Protein AF-A0A512JD21-F1 (afdb_monomer)

Radius of gyration: 27.66 Å; Cα contacts (8 Å, |Δi|>4): 131; chains: 1; bounding box: 69×32×78 Å

Solvent-accessible surface area (backbone atoms only — not comparable to full-atom values): 9208 Å² total; per-residue (Å²): 104,72,92,64,76,60,63,79,77,54,76,62,60,51,49,52,52,50,65,78,39,42,72,59,54,53,52,51,52,53,52,50,53,53,50,34,41,76,72,62,76,43,78,88,76,89,80,84,82,81,70,48,78,45,82,43,83,37,56,66,87,44,41,42,36,68,68,55,43,54,53,51,52,54,52,48,53,54,51,47,54,53,49,51,57,50,46,64,53,34,72,76,40,96,47,75,70,30,54,60,47,49,56,58,48,51,56,51,47,53,54,48,52,51,52,48,52,54,47,54,54,48,44,54,53,24,69,70,31,94,83,34,50,44,32,75,72,32,75,82,40,38,80,43,91,48,98,48,93,85,58,58,46,32,18,44,81,87

Organism: NCBI:txid944322

Structure (mmCIF, N/CA/C/O backbone):
data_AF-A0A512JD21-F1
#
_entry.id   AF-A0A512JD21-F1
#
loop_
_atom_site.group_PDB
_atom_site.id
_atom_site.type_symbol
_atom_site.label_atom_id
_atom_site.label_alt_id
_atom_site.label_comp_id
_atom_site.label_asym_id
_atom_site.label_entity_id
_atom_site.label_seq_id
_atom_site.pdbx_PDB_ins_code
_atom_site.Cartn_x
_atom_site.Cartn_y
_atom_site.Cartn_z
_atom_site.occupancy
_atom_site.B_iso_or_equiv
_atom_site.auth_seq_id
_atom_site.auth_comp_id
_atom_site.auth_asym_id
_atom_site.auth_atom_id
_atom_site.pdbx_PDB_model_num
ATOM 1 N N . MET A 1 1 ? 35.103 -16.944 -15.826 1.00 54.72 1 MET A N 1
ATOM 2 C CA . MET A 1 1 ? 35.555 -15.650 -16.392 1.00 54.72 1 MET A CA 1
ATOM 3 C C . MET A 1 1 ? 36.889 -15.810 -17.124 1.00 54.72 1 MET A C 1
ATOM 5 O O . MET A 1 1 ? 37.930 -15.496 -16.567 1.00 54.72 1 MET A O 1
ATOM 9 N N . TRP A 1 2 ? 36.891 -16.323 -18.357 1.00 62.72 2 TRP A N 1
ATOM 10 C CA . TRP A 1 2 ? 38.116 -16.364 -19.182 1.00 62.72 2 TRP A CA 1
ATOM 11 C C . TRP A 1 2 ? 38.231 -15.125 -20.083 1.00 62.72 2 TRP A C 1
ATOM 13 O O . TRP A 1 2 ? 39.301 -14.541 -20.195 1.00 62.72 2 TRP A O 1
ATOM 23 N N . LEU A 1 3 ? 37.095 -14.651 -20.604 1.00 71.69 3 LEU A N 1
ATOM 24 C CA . LEU A 1 3 ? 37.010 -13.516 -21.530 1.00 71.69 3 LEU A CA 1
ATOM 25 C C . LEU A 1 3 ? 37.423 -12.158 -20.934 1.00 71.69 3 LEU A C 1
ATOM 27 O O . LEU A 1 3 ? 37.793 -11.269 -21.684 1.00 71.69 3 LEU A O 1
ATOM 31 N N . ILE A 1 4 ? 37.407 -12.006 -19.606 1.00 79.81 4 ILE A N 1
ATOM 32 C CA . ILE A 1 4 ? 37.842 -10.777 -18.911 1.00 79.81 4 ILE A CA 1
ATOM 33 C C . ILE A 1 4 ? 39.176 -10.955 -18.168 1.00 79.81 4 ILE A C 1
ATOM 35 O O . ILE A 1 4 ? 39.431 -10.296 -17.166 1.00 79.81 4 ILE A O 1
ATOM 39 N N . GLY A 1 5 ? 40.010 -11.912 -18.587 1.00 86.94 5 GLY A N 1
ATOM 40 C CA . GLY A 1 5 ? 41.350 -12.086 -18.012 1.00 86.94 5 GLY A CA 1
ATOM 41 C C . GLY A 1 5 ? 41.368 -12.506 -16.537 1.00 86.94 5 GLY A C 1
ATOM 42 O O . GLY A 1 5 ? 42.289 -12.148 -15.814 1.00 86.94 5 GLY A O 1
ATOM 43 N N . ARG A 1 6 ? 40.362 -13.269 -16.080 1.00 86.19 6 ARG A N 1
ATOM 44 C CA . ARG A 1 6 ? 40.174 -13.687 -14.672 1.00 86.19 6 ARG A CA 1
ATOM 45 C C . ARG A 1 6 ? 39.920 -12.548 -13.673 1.00 86.19 6 ARG A C 1
ATOM 47 O O . ARG A 1 6 ? 40.011 -12.788 -12.472 1.00 86.19 6 ARG A O 1
ATOM 54 N N . LEU A 1 7 ? 39.559 -11.350 -14.136 1.00 86.69 7 LEU A N 1
ATOM 55 C CA . LEU A 1 7 ? 39.021 -10.314 -13.251 1.00 86.69 7 LEU A CA 1
ATOM 56 C C . LEU A 1 7 ? 37.798 -10.853 -12.499 1.00 86.69 7 LEU A C 1
ATOM 58 O O . LEU A 1 7 ? 36.975 -11.541 -13.094 1.00 86.69 7 LEU A O 1
ATOM 62 N N . ALA A 1 8 ? 37.687 -10.533 -11.210 1.00 88.06 8 ALA A N 1
ATOM 63 C CA . ALA A 1 8 ? 36.560 -10.893 -10.350 1.00 88.06 8 ALA A CA 1
ATOM 64 C C . ALA A 1 8 ? 35.992 -9.622 -9.691 1.00 88.06 8 ALA A C 1
ATOM 66 O O . ALA A 1 8 ? 36.210 -9.405 -8.498 1.00 88.06 8 ALA A O 1
ATOM 67 N N . PRO A 1 9 ? 35.348 -8.734 -10.474 1.00 88.75 9 PRO A N 1
ATOM 68 C CA . PRO A 1 9 ? 34.763 -7.511 -9.940 1.00 88.75 9 PRO A CA 1
ATOM 69 C C . PRO A 1 9 ? 33.652 -7.842 -8.939 1.00 88.75 9 PRO A C 1
ATOM 71 O O . PRO A 1 9 ? 32.912 -8.815 -9.109 1.00 88.75 9 PRO A O 1
ATOM 74 N N . ASP A 1 10 ? 33.546 -7.029 -7.891 1.00 91.44 10 ASP A N 1
ATOM 75 C CA . ASP A 1 10 ? 32.479 -7.153 -6.905 1.00 91.44 10 ASP A CA 1
ATOM 76 C C . ASP A 1 10 ? 31.132 -6.647 -7.456 1.00 91.44 10 ASP A C 1
ATOM 78 O O . ASP A 1 10 ? 31.040 -6.091 -8.555 1.00 91.44 10 ASP A O 1
ATOM 82 N N . PHE A 1 11 ? 30.057 -6.855 -6.689 1.00 88.44 11 PHE A N 1
ATOM 83 C CA . PHE A 1 11 ? 28.707 -6.486 -7.126 1.00 88.44 11 PHE A CA 1
ATOM 84 C C . PHE A 1 11 ? 28.574 -4.986 -7.424 1.00 88.44 11 PHE A C 1
ATOM 86 O O . PHE A 1 11 ? 27.803 -4.610 -8.303 1.00 88.44 11 PHE A O 1
ATOM 93 N N . ARG A 1 12 ? 29.322 -4.138 -6.709 1.00 93.81 12 ARG A N 1
ATOM 94 C CA . ARG A 1 12 ? 29.263 -2.685 -6.860 1.00 93.81 12 ARG A CA 1
ATOM 95 C C . ARG A 1 12 ? 29.939 -2.246 -8.148 1.00 93.81 12 ARG A C 1
ATOM 97 O O . ARG A 1 12 ? 29.338 -1.521 -8.923 1.00 93.81 12 ARG A O 1
ATOM 104 N N . THR A 1 13 ? 31.128 -2.771 -8.413 1.00 93.50 13 THR A N 1
ATOM 105 C CA . THR A 1 13 ? 31.881 -2.495 -9.639 1.00 93.50 13 THR A CA 1
ATOM 106 C C . THR A 1 13 ? 31.077 -2.896 -10.879 1.00 93.50 13 THR A C 1
ATOM 108 O O . THR A 1 13 ? 31.055 -2.168 -11.868 1.00 93.50 13 THR A O 1
ATOM 111 N N . ILE A 1 14 ? 30.379 -4.039 -10.827 1.00 90.19 14 ILE A N 1
ATOM 112 C CA . ILE A 1 14 ? 29.499 -4.483 -11.918 1.00 90.19 14 ILE A CA 1
ATOM 113 C C . ILE A 1 14 ? 28.301 -3.536 -12.076 1.00 90.19 14 ILE A C 1
ATOM 115 O O . ILE A 1 14 ? 27.976 -3.165 -13.202 1.00 90.19 14 ILE A O 1
ATOM 119 N N . ALA A 1 15 ? 27.653 -3.149 -10.973 1.00 91.38 15 ALA A N 1
ATOM 120 C CA . ALA A 1 15 ? 26.495 -2.259 -11.002 1.00 91.38 15 ALA A CA 1
ATOM 121 C C . ALA A 1 15 ? 26.848 -0.862 -11.538 1.00 91.38 15 ALA A C 1
ATOM 123 O O . ALA A 1 15 ? 26.134 -0.353 -12.398 1.00 91.38 15 ALA A O 1
ATOM 124 N N . ASP A 1 16 ? 27.966 -0.285 -11.091 1.00 95.25 16 ASP A N 1
ATOM 125 C CA . ASP A 1 16 ? 28.446 1.022 -11.546 1.00 95.25 16 ASP A CA 1
ATOM 126 C C . ASP A 1 16 ? 28.773 0.971 -13.050 1.00 95.25 16 ASP A C 1
ATOM 128 O O . ASP A 1 16 ? 28.270 1.781 -13.824 1.00 95.25 16 ASP A O 1
ATOM 132 N N . PHE A 1 17 ? 29.488 -0.066 -13.510 1.00 93.12 17 PHE A N 1
ATOM 133 C CA . PHE A 1 17 ? 29.763 -0.260 -14.938 1.00 93.12 17 PHE A CA 1
ATOM 134 C C . PHE A 1 17 ? 28.481 -0.374 -15.778 1.00 93.12 17 PHE A C 1
ATOM 136 O O . PHE A 1 17 ? 28.391 0.218 -16.855 1.00 93.12 17 PHE A O 1
ATOM 143 N N . GLN A 1 18 ? 27.488 -1.134 -15.306 1.00 91.69 18 GLN A N 1
ATOM 144 C CA . GLN A 1 18 ? 26.197 -1.268 -15.984 1.00 91.69 18 GLN A CA 1
ATOM 145 C C . GLN A 1 18 ? 25.425 0.055 -16.017 1.00 91.69 18 GLN A C 1
ATOM 147 O O . GLN A 1 18 ? 24.814 0.367 -17.039 1.00 91.69 18 GLN A O 1
ATOM 152 N N . GLY A 1 19 ? 25.466 0.826 -14.928 1.00 92.62 19 GLY A N 1
ATOM 153 C CA . GLY A 1 19 ? 24.843 2.144 -14.839 1.00 92.62 19 GLY A CA 1
ATOM 154 C C . GLY A 1 19 ? 25.463 3.140 -15.816 1.00 92.62 19 GLY A C 1
ATOM 155 O O . GLY A 1 19 ? 24.743 3.776 -16.583 1.00 92.62 19 GLY A O 1
ATOM 156 N N . ASP A 1 20 ? 26.792 3.205 -15.851 1.00 96.31 20 ASP A N 1
ATOM 157 C CA . ASP A 1 20 ? 27.533 4.155 -16.683 1.00 96.31 20 ASP A CA 1
ATOM 158 C C . ASP A 1 20 ? 27.452 3.825 -18.184 1.00 96.31 20 ASP A C 1
ATOM 160 O O . ASP A 1 20 ? 27.496 4.721 -19.027 1.00 96.31 20 ASP A O 1
ATOM 164 N N . ASN A 1 21 ? 27.312 2.541 -18.538 1.00 94.75 21 A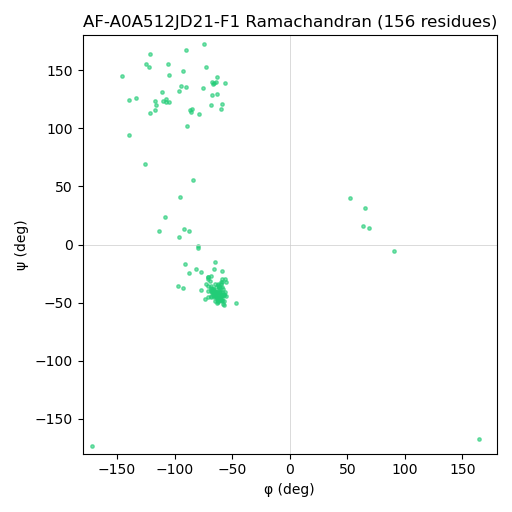SN A N 1
ATOM 165 C CA . ASN A 1 21 ? 27.390 2.063 -19.927 1.00 94.75 21 ASN A CA 1
ATOM 166 C C . ASN A 1 21 ? 26.065 1.513 -20.478 1.00 94.75 21 ASN A C 1
ATOM 168 O O . ASN A 1 21 ? 26.049 0.909 -21.553 1.00 94.75 21 ASN A O 1
ATOM 172 N N . GLY A 1 22 ? 24.948 1.722 -19.778 1.00 93.75 22 GLY A N 1
ATOM 173 C CA . GLY A 1 22 ? 23.637 1.163 -20.128 1.00 93.75 22 GLY A CA 1
ATOM 174 C C . GLY A 1 22 ? 23.246 1.302 -21.611 1.00 93.75 22 GLY A C 1
ATOM 175 O O . GLY A 1 22 ? 22.918 0.288 -22.234 1.00 93.75 22 GLY A O 1
ATOM 176 N N . PRO A 1 23 ? 23.330 2.503 -22.224 1.00 95.06 23 PRO A N 1
ATOM 177 C CA . PRO A 1 23 ? 22.986 2.689 -23.636 1.00 95.06 23 PRO A CA 1
ATOM 178 C C . PRO A 1 23 ? 23.852 1.872 -24.605 1.00 95.06 23 PRO A C 1
ATOM 180 O O . PRO A 1 23 ? 23.338 1.343 -25.590 1.00 95.06 23 PRO A O 1
ATOM 183 N N . ALA A 1 24 ? 25.153 1.739 -24.325 1.00 94.38 24 ALA A N 1
ATOM 184 C CA . ALA A 1 24 ? 26.070 0.966 -25.160 1.00 94.38 24 ALA A CA 1
ATOM 185 C C . ALA A 1 24 ? 25.787 -0.537 -25.039 1.00 94.38 24 ALA A C 1
ATOM 187 O O . ALA A 1 24 ? 25.630 -1.217 -26.049 1.00 94.38 24 ALA A O 1
ATOM 188 N N . ILE A 1 25 ? 25.600 -1.029 -23.808 1.00 93.19 25 ILE A N 1
ATOM 189 C CA . ILE A 1 25 ? 25.223 -2.425 -23.546 1.00 93.19 25 ILE A CA 1
ATOM 190 C C . ILE A 1 25 ? 23.913 -2.766 -24.268 1.00 93.19 25 ILE A C 1
ATOM 192 O O . ILE A 1 25 ? 23.809 -3.814 -24.904 1.00 93.19 25 ILE A O 1
ATOM 196 N N . GLN A 1 26 ? 22.918 -1.874 -24.221 1.00 91.19 26 GLN A N 1
ATOM 197 C CA . GLN A 1 26 ? 21.655 -2.068 -24.929 1.00 91.19 26 GLN A CA 1
ATOM 198 C C . GLN A 1 26 ? 21.858 -2.149 -26.449 1.00 91.19 26 GLN A C 1
ATOM 200 O O . GLN A 1 26 ? 21.298 -3.041 -27.091 1.00 91.19 26 GLN A O 1
ATOM 205 N N . ALA A 1 27 ? 22.648 -1.242 -27.028 1.00 93.69 27 ALA A N 1
ATOM 206 C CA . ALA A 1 27 ? 22.941 -1.238 -28.459 1.00 93.69 27 ALA A CA 1
ATOM 207 C C . ALA A 1 27 ? 23.652 -2.529 -28.901 1.00 93.69 27 ALA A C 1
ATOM 209 O O . ALA A 1 27 ? 23.246 -3.144 -29.892 1.00 93.69 27 ALA A O 1
ATOM 210 N N . ASP A 1 28 ? 24.637 -2.984 -28.127 1.00 93.00 28 ASP A N 1
ATOM 211 C CA . ASP A 1 28 ? 25.380 -4.217 -28.389 1.00 93.00 28 ASP A CA 1
ATOM 212 C C . ASP A 1 28 ? 24.479 -5.450 -28.286 1.00 93.00 28 ASP A C 1
ATOM 214 O O . ASP A 1 28 ? 24.485 -6.305 -29.175 1.00 93.00 28 ASP A O 1
ATOM 218 N N . CYS A 1 29 ? 23.632 -5.529 -27.254 1.00 91.62 29 CYS A N 1
ATOM 219 C CA . CYS A 1 29 ? 22.647 -6.601 -27.124 1.00 91.62 29 CYS A CA 1
ATOM 220 C C . CYS A 1 29 ? 21.664 -6.619 -28.306 1.00 91.62 29 CYS A C 1
ATOM 222 O O . CYS A 1 29 ? 21.347 -7.694 -28.819 1.00 91.62 29 CYS A O 1
ATOM 224 N N . CYS A 1 30 ? 21.209 -5.455 -28.783 1.00 90.88 30 CYS A N 1
ATOM 225 C CA . CYS A 1 30 ? 20.355 -5.362 -29.968 1.00 90.88 30 CYS A CA 1
ATOM 226 C C . CYS A 1 30 ? 21.050 -5.925 -31.219 1.00 90.88 30 CYS A C 1
ATOM 228 O O . CYS A 1 30 ? 20.453 -6.731 -31.937 1.00 90.88 30 CYS A O 1
ATOM 230 N N . GLN A 1 31 ? 22.311 -5.553 -31.461 1.00 93.56 31 GLN A N 1
ATOM 231 C CA . GLN A 1 31 ? 23.095 -6.081 -32.585 1.00 93.56 31 GLN A CA 1
ATOM 232 C C . GLN A 1 31 ? 23.344 -7.586 -32.450 1.00 93.56 31 GLN A C 1
ATOM 234 O O . GLN A 1 31 ? 23.195 -8.330 -33.420 1.00 93.56 31 GLN A O 1
ATOM 239 N N . PHE A 1 32 ? 23.635 -8.063 -31.239 1.00 91.19 32 PHE A N 1
ATOM 240 C CA . PHE A 1 32 ? 23.805 -9.486 -30.959 1.00 91.19 32 PHE A CA 1
ATOM 241 C C . PHE A 1 32 ? 22.535 -10.292 -31.271 1.00 91.19 32 PHE A C 1
ATOM 243 O O . PHE A 1 32 ? 22.611 -11.356 -31.882 1.00 91.19 32 PHE A O 1
ATOM 250 N N . VAL A 1 33 ? 21.349 -9.773 -30.934 1.00 89.12 33 VAL A N 1
ATOM 251 C CA . VAL A 1 33 ? 20.072 -10.415 -31.290 1.00 89.12 33 VAL A CA 1
ATOM 252 C C . VAL A 1 33 ? 19.873 -10.466 -32.808 1.00 89.12 33 VAL A C 1
ATOM 254 O O . VAL A 1 33 ? 19.421 -11.492 -33.323 1.00 89.12 33 VAL A O 1
ATOM 257 N N . VAL A 1 34 ? 20.217 -9.399 -33.540 1.00 90.50 34 VAL A N 1
ATOM 258 C CA . VAL A 1 34 ? 20.161 -9.391 -35.015 1.00 90.50 34 VAL A CA 1
ATOM 259 C C . VAL A 1 34 ? 21.098 -10.450 -35.594 1.00 90.50 34 VAL A C 1
ATOM 261 O O . VAL A 1 34 ? 20.668 -11.232 -36.442 1.00 90.50 34 VAL A O 1
ATOM 264 N N . LEU A 1 35 ? 22.332 -10.535 -35.096 1.00 92.69 35 LEU A N 1
ATOM 265 C CA . LEU A 1 35 ? 23.301 -11.549 -35.509 1.00 92.69 35 LEU A CA 1
ATOM 266 C C . LEU A 1 35 ? 22.771 -12.967 -35.256 1.00 92.69 35 LEU A C 1
ATOM 268 O O . LEU A 1 35 ? 22.768 -13.801 -36.158 1.00 92.69 35 LEU A O 1
ATOM 272 N N . CYS A 1 36 ? 22.253 -13.240 -34.058 1.00 91.00 36 CYS A N 1
ATOM 273 C CA . CYS A 1 36 ? 21.679 -14.542 -33.725 1.00 91.00 36 CYS A CA 1
ATOM 274 C C . CYS A 1 36 ? 20.494 -14.916 -34.631 1.00 91.00 36 CYS A C 1
ATOM 276 O O . CYS A 1 36 ? 20.332 -16.089 -34.963 1.00 91.00 36 CYS A O 1
ATOM 278 N N . ARG A 1 37 ? 19.686 -13.942 -35.076 1.00 87.88 37 ARG A N 1
ATOM 279 C CA . ARG A 1 37 ? 18.627 -14.174 -36.077 1.00 87.88 37 ARG A CA 1
ATOM 280 C C . ARG A 1 37 ? 19.198 -14.495 -37.456 1.00 87.88 37 ARG A C 1
ATOM 282 O O . ARG A 1 37 ? 18.726 -15.431 -38.090 1.00 87.88 37 ARG A O 1
ATOM 289 N N . GLN A 1 38 ? 20.212 -13.755 -37.909 1.00 89.75 38 GLN A N 1
ATOM 290 C CA . GLN A 1 38 ? 20.879 -14.007 -39.195 1.00 89.75 38 GLN A CA 1
ATOM 291 C C . GLN A 1 38 ? 21.525 -15.397 -39.243 1.00 89.75 38 GLN A C 1
ATOM 293 O O . GLN A 1 38 ? 21.477 -16.062 -40.273 1.00 89.75 38 GLN A O 1
ATOM 298 N N . LEU A 1 39 ? 22.077 -15.855 -38.117 1.00 92.69 39 LEU A N 1
ATOM 299 C CA . LEU A 1 39 ? 22.665 -17.189 -37.966 1.00 92.69 39 LEU A CA 1
ATOM 300 C C . LEU A 1 39 ? 21.627 -18.301 -37.731 1.00 92.69 39 LEU A C 1
ATOM 302 O O . LEU A 1 39 ? 22.003 -19.460 -37.578 1.00 92.69 39 LEU A O 1
ATOM 306 N N . GLY A 1 40 ? 20.333 -17.974 -37.655 1.00 88.31 40 GLY A N 1
ATOM 307 C CA . GLY A 1 40 ? 19.270 -18.946 -37.378 1.00 88.31 40 GLY A CA 1
ATOM 308 C C . GLY A 1 40 ? 19.279 -19.517 -35.953 1.00 88.31 40 GLY A C 1
ATOM 309 O O . GLY A 1 40 ? 18.593 -20.501 -35.691 1.00 88.31 40 GLY A O 1
ATOM 310 N N . LEU A 1 41 ? 20.027 -18.911 -35.023 1.00 87.69 41 LEU A N 1
ATOM 311 C CA . LEU A 1 41 ? 20.098 -19.316 -33.611 1.00 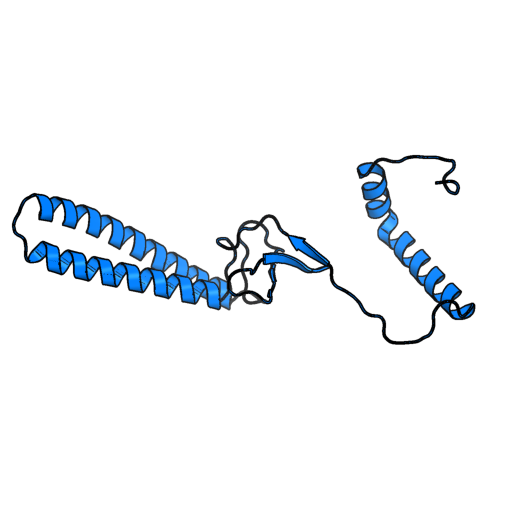87.69 41 LEU A CA 1
ATOM 312 C C . LEU A 1 41 ? 18.868 -18.872 -32.812 1.00 87.69 41 LEU A C 1
ATOM 314 O O . LEU A 1 41 ? 18.541 -19.460 -31.784 1.00 87.69 41 LEU A O 1
ATOM 318 N N . LEU A 1 42 ? 18.185 -17.827 -33.283 1.00 83.19 42 LEU A N 1
ATOM 319 C CA . LEU 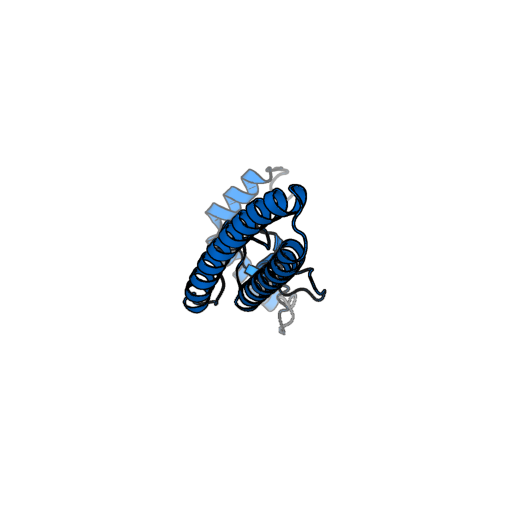A 1 42 ? 16.905 -17.374 -32.753 1.00 83.19 42 LEU A CA 1
ATOM 320 C C . LEU A 1 42 ? 15.843 -17.502 -33.841 1.00 83.19 42 LEU A C 1
ATOM 322 O O . LEU A 1 42 ? 15.896 -16.799 -34.852 1.00 83.19 42 LEU A O 1
ATOM 326 N N . ALA A 1 43 ? 14.858 -18.370 -33.616 1.00 75.31 43 ALA A N 1
ATOM 327 C CA . ALA A 1 43 ? 13.671 -18.430 -34.456 1.00 75.31 43 ALA A CA 1
ATOM 328 C C . ALA A 1 43 ? 12.838 -17.145 -34.283 1.00 75.31 43 ALA A C 1
ATOM 330 O O . ALA A 1 43 ? 12.694 -16.625 -33.174 1.00 75.31 43 ALA A O 1
ATOM 331 N N . GLY A 1 44 ? 12.283 -16.619 -35.376 1.00 68.25 44 GLY A N 1
ATOM 332 C CA . GLY A 1 44 ? 11.274 -15.561 -35.293 1.00 68.25 44 GLY A CA 1
ATOM 333 C C . GLY A 1 44 ? 10.009 -16.075 -34.596 1.00 68.25 44 GLY A C 1
ATOM 334 O O . GLY A 1 44 ? 9.603 -17.212 -34.824 1.00 68.25 44 GLY A O 1
ATOM 335 N N . GLY A 1 45 ? 9.384 -15.261 -33.739 1.00 73.69 45 GLY A N 1
ATOM 336 C CA . GLY A 1 45 ? 8.181 -15.662 -33.005 1.00 73.69 45 GLY A CA 1
ATOM 337 C C . GLY A 1 45 ? 7.836 -14.759 -31.818 1.00 73.69 45 GLY A C 1
ATOM 338 O O . GLY A 1 45 ? 8.374 -13.660 -31.674 1.00 73.69 45 GLY A O 1
ATOM 339 N N . VAL A 1 46 ? 6.918 -15.243 -30.975 1.00 67.88 46 VAL A N 1
ATOM 340 C CA . VAL A 1 46 ? 6.465 -14.577 -29.744 1.00 67.88 46 VAL A CA 1
ATOM 341 C C . VAL A 1 46 ? 7.599 -14.562 -28.721 1.00 67.88 46 VAL A C 1
ATOM 343 O O . VAL A 1 46 ? 8.071 -15.612 -28.292 1.00 67.88 46 VAL A O 1
ATOM 346 N N . VAL A 1 47 ? 8.014 -13.367 -28.304 1.00 71.06 47 VAL A N 1
ATOM 347 C CA . VAL A 1 47 ? 8.907 -13.189 -27.156 1.00 71.06 47 VAL A CA 1
ATOM 348 C C . VAL A 1 47 ? 8.044 -13.161 -25.900 1.00 71.06 47 VAL A C 1
ATOM 350 O O . VAL A 1 47 ? 7.206 -12.274 -25.742 1.00 71.06 47 VAL A O 1
ATOM 353 N N . ALA A 1 48 ? 8.230 -14.135 -25.013 1.00 70.69 48 ALA A N 1
ATOM 354 C CA . ALA A 1 48 ? 7.643 -14.080 -23.682 1.00 70.69 48 ALA A CA 1
ATOM 355 C C . ALA A 1 48 ? 8.493 -13.146 -22.811 1.00 70.69 48 ALA A C 1
ATOM 357 O O . ALA A 1 48 ? 9.645 -13.452 -22.509 1.00 70.69 48 ALA A O 1
ATOM 358 N N . LEU A 1 49 ? 7.927 -12.002 -22.430 1.00 70.25 49 LEU A N 1
ATOM 359 C CA . LEU A 1 49 ? 8.477 -11.151 -21.380 1.00 70.25 49 LEU A CA 1
ATOM 360 C C . LEU A 1 49 ? 7.874 -11.626 -20.059 1.00 70.25 49 LEU A C 1
ATOM 362 O O . LEU A 1 49 ? 6.702 -11.360 -19.785 1.00 70.25 49 LEU A O 1
ATOM 366 N N . ASP A 1 50 ? 8.645 -12.382 -19.280 1.00 75.19 50 ASP A N 1
ATOM 367 C CA . ASP A 1 50 ? 8.254 -12.705 -17.910 1.00 75.19 50 ASP A CA 1
ATOM 368 C C . ASP A 1 50 ? 8.727 -11.577 -16.992 1.00 75.19 50 ASP A C 1
ATOM 370 O O . ASP A 1 50 ? 9.923 -11.300 -16.895 1.00 75.19 50 ASP A O 1
ATOM 374 N N . GLY A 1 51 ? 7.773 -10.882 -16.376 1.00 72.56 51 GLY A N 1
ATOM 375 C CA . GLY A 1 51 ? 8.065 -9.760 -15.490 1.00 72.56 51 GLY A CA 1
ATOM 376 C C . GLY A 1 51 ? 8.584 -10.250 -14.144 1.00 72.56 51 GLY A C 1
ATOM 377 O O . GLY A 1 51 ? 8.007 -11.152 -13.528 1.00 72.56 51 GLY A O 1
ATOM 378 N N . SER A 1 52 ? 9.644 -9.621 -13.646 1.00 80.56 52 SER A N 1
ATOM 379 C CA . SER A 1 52 ? 10.132 -9.867 -12.292 1.00 80.56 52 SER A CA 1
ATOM 380 C C . SER A 1 52 ? 9.463 -8.911 -11.312 1.00 80.56 52 SER A C 1
ATOM 382 O O . SER A 1 52 ? 9.343 -7.711 -11.554 1.00 80.56 52 SER A O 1
ATOM 384 N N . ARG A 1 53 ? 9.025 -9.441 -10.165 1.00 80.56 53 ARG A N 1
ATOM 385 C CA . ARG A 1 53 ? 8.444 -8.626 -9.090 1.00 80.56 53 ARG A CA 1
ATOM 386 C C . ARG A 1 53 ? 9.428 -8.477 -7.950 1.00 80.56 53 ARG A C 1
ATOM 388 O O . ARG A 1 53 ? 9.802 -9.469 -7.326 1.00 80.56 53 ARG A O 1
ATOM 395 N N . PHE A 1 54 ? 9.755 -7.237 -7.616 1.00 86.50 54 PHE A N 1
ATOM 396 C CA . PHE A 1 54 ? 10.636 -6.919 -6.499 1.00 86.50 54 PHE A CA 1
ATOM 397 C C . PHE A 1 54 ? 9.843 -6.247 -5.389 1.00 86.50 54 PHE A C 1
ATOM 399 O O . PHE A 1 54 ? 9.080 -5.313 -5.628 1.00 86.50 54 PHE A O 1
ATOM 406 N N . LYS A 1 55 ? 10.004 -6.728 -4.155 1.00 88.75 55 LYS A N 1
ATOM 407 C CA . LYS A 1 55 ? 9.366 -6.120 -2.987 1.00 88.75 55 LYS A CA 1
ATOM 408 C C . LYS A 1 55 ? 9.971 -4.735 -2.747 1.00 88.75 55 LYS A C 1
ATOM 410 O O . LYS A 1 55 ? 11.185 -4.616 -2.626 1.00 88.75 55 LYS A O 1
ATOM 415 N N . ALA A 1 56 ? 9.119 -3.725 -2.624 1.00 90.81 56 ALA A N 1
ATOM 416 C CA . ALA A 1 56 ? 9.535 -2.357 -2.333 1.00 90.81 56 ALA A CA 1
ATOM 417 C C . ALA A 1 56 ? 9.582 -2.088 -0.821 1.00 90.81 56 ALA A C 1
ATOM 419 O O . ALA A 1 56 ? 9.016 -2.842 -0.015 1.00 90.81 56 ALA A O 1
ATOM 420 N N . VAL A 1 57 ? 10.191 -0.965 -0.429 1.00 91.81 57 VAL A N 1
ATOM 421 C CA . VAL A 1 57 ? 10.227 -0.501 0.968 1.00 91.81 57 VAL A CA 1
ATOM 422 C C . VAL A 1 57 ? 8.946 0.280 1.283 1.00 91.81 57 VAL A C 1
ATOM 424 O O . VAL A 1 57 ? 8.957 1.419 1.734 1.00 91.81 57 VAL A O 1
ATOM 427 N N . ASN A 1 58 ? 7.790 -0.345 1.060 1.00 91.56 58 ASN A N 1
ATOM 428 C CA . ASN A 1 58 ? 6.496 0.208 1.446 1.00 91.56 58 ASN A CA 1
ATOM 429 C C . ASN A 1 58 ? 5.607 -0.893 2.011 1.00 91.56 58 ASN A C 1
ATOM 431 O O . ASN A 1 58 ? 5.351 -1.916 1.373 1.00 91.56 58 ASN A O 1
ATOM 435 N N . THR A 1 59 ? 5.119 -0.697 3.234 1.00 90.06 59 THR A N 1
ATOM 436 C CA . THR A 1 59 ? 4.174 -1.647 3.817 1.00 90.06 59 THR A CA 1
ATOM 437 C C . THR A 1 59 ? 2.818 -1.499 3.139 1.00 90.06 59 THR A C 1
ATOM 439 O O . THR A 1 59 ? 2.427 -0.418 2.696 1.00 90.06 59 THR A O 1
ATOM 442 N N . ARG A 1 60 ? 2.038 -2.583 3.113 1.00 87.38 60 ARG A N 1
ATOM 443 C CA . ARG A 1 60 ? 0.665 -2.552 2.595 1.00 87.38 60 ARG A CA 1
ATOM 444 C C . ARG A 1 60 ? -0.198 -1.507 3.304 1.00 87.38 60 ARG A C 1
ATOM 446 O O . ARG A 1 60 ? -1.105 -0.942 2.697 1.00 87.38 60 ARG A O 1
ATOM 453 N N . ASP A 1 61 ? 0.093 -1.224 4.572 1.00 88.94 61 ASP A N 1
ATOM 454 C CA . ASP A 1 61 ? -0.659 -0.231 5.327 1.00 88.94 61 ASP A CA 1
ATOM 455 C C . ASP A 1 61 ? -0.396 1.206 4.883 1.00 88.94 61 ASP A C 1
ATOM 457 O O . ASP A 1 61 ? -1.304 2.041 4.912 1.00 88.94 61 ASP A O 1
ATOM 461 N N . ARG A 1 62 ? 0.801 1.450 4.352 1.00 93.12 62 ARG A N 1
ATOM 462 C CA . ARG A 1 62 ? 1.228 2.719 3.759 1.00 93.12 62 ARG A CA 1
ATOM 463 C C . ARG A 1 62 ? 0.969 2.788 2.253 1.00 93.12 62 ARG A C 1
ATOM 465 O O . ARG A 1 62 ? 1.456 3.695 1.586 1.00 93.12 62 ARG A O 1
ATOM 472 N N . ASN A 1 63 ? 0.174 1.855 1.736 1.00 93.75 63 ASN A N 1
ATOM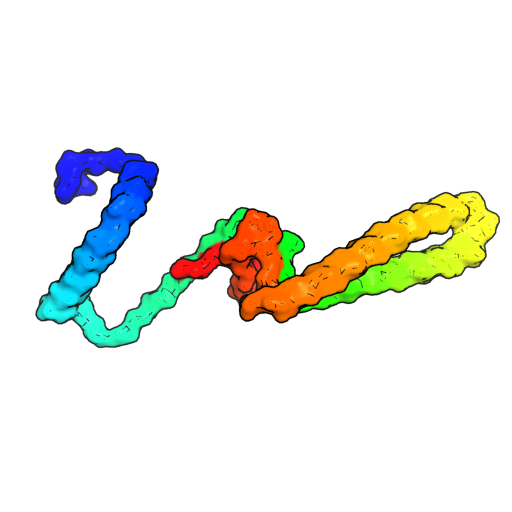 473 C CA . ASN A 1 63 ? -0.297 1.838 0.366 1.00 93.75 63 ASN A CA 1
ATOM 474 C C . ASN A 1 63 ? -1.823 1.969 0.304 1.00 93.75 63 ASN A C 1
ATOM 476 O O . ASN A 1 63 ? -2.558 1.149 0.863 1.00 93.75 63 ASN A O 1
ATOM 480 N N . PHE A 1 64 ? -2.306 2.969 -0.421 1.00 95.00 64 PHE A N 1
ATOM 481 C CA . PHE A 1 64 ? -3.715 3.320 -0.495 1.00 95.00 64 PHE A CA 1
ATOM 482 C C . PHE A 1 64 ? -4.232 3.134 -1.914 1.00 95.00 64 PHE A C 1
ATOM 484 O O . PHE A 1 64 ? -3.766 3.761 -2.853 1.00 95.00 64 PHE A O 1
ATOM 491 N N . THR A 1 65 ? -5.224 2.260 -2.042 1.00 94.38 65 THR A N 1
ATOM 492 C CA . THR A 1 65 ? -6.031 2.060 -3.251 1.00 94.38 65 THR A CA 1
ATOM 493 C C . THR A 1 65 ? -7.498 2.316 -2.898 1.00 94.38 65 THR A C 1
ATOM 495 O O . THR A 1 65 ? -7.849 2.250 -1.712 1.00 94.38 65 THR A O 1
ATOM 498 N N . PRO A 1 66 ? -8.407 2.519 -3.869 1.00 94.75 66 PRO A N 1
ATOM 499 C CA . PRO A 1 66 ? -9.810 2.799 -3.577 1.00 94.75 66 PRO A CA 1
ATOM 500 C C . PRO A 1 66 ? -10.450 1.684 -2.742 1.00 94.75 66 PRO A C 1
ATOM 502 O O . PRO A 1 66 ? -11.212 1.944 -1.813 1.00 94.75 66 PRO A O 1
ATOM 505 N N . ALA A 1 67 ? -10.092 0.426 -3.019 1.00 92.06 67 ALA A N 1
ATOM 506 C CA . ALA A 1 67 ? -10.555 -0.721 -2.244 1.00 92.06 67 ALA A CA 1
ATOM 507 C C . ALA A 1 67 ? -9.985 -0.738 -0.815 1.00 92.06 67 ALA A C 1
ATOM 509 O O . ALA A 1 67 ? -10.718 -1.037 0.130 1.00 92.06 67 ALA A O 1
ATOM 510 N N . ALA A 1 68 ? -8.701 -0.406 -0.639 1.00 92.06 68 ALA A N 1
ATOM 511 C CA . ALA A 1 68 ? -8.079 -0.344 0.682 1.00 92.06 68 ALA A CA 1
ATOM 512 C C . ALA A 1 68 ? -8.696 0.766 1.545 1.00 92.06 68 ALA A C 1
ATOM 514 O O . ALA A 1 68 ? -9.025 0.521 2.705 1.00 92.06 68 ALA A O 1
ATOM 515 N N . VAL A 1 69 ? -8.916 1.952 0.967 1.00 95.81 69 VAL A N 1
ATOM 516 C CA . VAL A 1 69 ? -9.549 3.087 1.652 1.00 95.81 69 VAL A CA 1
ATOM 517 C C . VAL A 1 69 ? -10.983 2.744 2.056 1.00 95.81 69 VAL A C 1
ATOM 519 O O . VAL A 1 69 ? -11.312 2.851 3.235 1.00 95.81 69 VAL A O 1
ATOM 522 N N . ARG A 1 70 ? -11.810 2.231 1.129 1.00 95.44 70 ARG A N 1
ATOM 523 C CA . ARG A 1 70 ? -13.191 1.805 1.436 1.00 95.44 70 ARG A CA 1
ATOM 524 C C . ARG A 1 70 ? -13.248 0.790 2.573 1.00 95.44 70 ARG A C 1
ATOM 526 O O . ARG A 1 70 ? -14.059 0.926 3.483 1.00 95.44 70 ARG A O 1
ATOM 533 N N . ARG A 1 71 ? -12.363 -0.211 2.553 1.00 93.81 71 ARG A N 1
ATOM 534 C CA . ARG A 1 71 ? -12.305 -1.230 3.607 1.00 93.81 71 ARG A CA 1
ATOM 535 C C . ARG A 1 71 ? -11.955 -0.628 4.969 1.00 93.81 71 ARG A C 1
ATOM 537 O O . ARG A 1 71 ? -12.545 -1.030 5.967 1.00 93.81 71 ARG A O 1
ATOM 544 N N . ARG A 1 72 ? -11.006 0.310 5.020 1.00 95.31 72 ARG A N 1
ATOM 545 C CA . ARG A 1 72 ? -10.614 0.981 6.271 1.00 95.31 72 ARG A CA 1
ATOM 546 C C . ARG A 1 72 ? -11.728 1.873 6.810 1.00 95.31 72 ARG A C 1
ATOM 548 O O . ARG A 1 72 ? -11.972 1.836 8.008 1.00 95.31 72 ARG A O 1
ATOM 555 N N . ILE A 1 73 ? -12.428 2.605 5.941 1.00 96.94 73 ILE A N 1
ATOM 556 C CA . ILE A 1 73 ? -13.606 3.403 6.321 1.00 96.94 73 ILE A CA 1
ATOM 557 C C . ILE A 1 73 ? -14.660 2.501 6.975 1.00 96.94 73 ILE A C 1
ATOM 559 O O . ILE A 1 73 ? -15.018 2.738 8.124 1.00 96.94 73 ILE A O 1
ATOM 563 N N . ALA A 1 74 ? -15.041 1.399 6.321 1.00 97.06 74 ALA A N 1
ATOM 564 C CA . ALA A 1 74 ? -16.020 0.458 6.869 1.00 97.06 74 ALA A CA 1
ATOM 565 C C . ALA A 1 74 ? -15.592 -0.137 8.229 1.00 97.06 74 ALA A C 1
ATOM 567 O O . ALA A 1 74 ? -16.412 -0.335 9.123 1.00 97.06 74 ALA A O 1
ATOM 568 N N . GLN A 1 75 ? -14.295 -0.406 8.424 1.00 95.81 75 GLN A N 1
ATOM 569 C CA . GLN A 1 75 ? -13.767 -0.875 9.713 1.00 95.81 75 GLN A CA 1
ATOM 570 C C . GLN A 1 75 ? -13.864 0.183 10.820 1.00 95.81 75 GLN A C 1
ATOM 572 O O . GLN A 1 75 ? -14.139 -0.161 11.975 1.00 95.81 75 GLN A O 1
ATOM 577 N N . VAL A 1 76 ? -13.631 1.454 10.487 1.00 96.94 76 VAL A N 1
ATOM 578 C CA . VAL A 1 76 ? -13.784 2.568 11.430 1.00 96.94 76 VAL A CA 1
ATOM 579 C C . VAL A 1 76 ? -15.260 2.765 11.773 1.00 96.94 76 VAL A C 1
ATOM 581 O O . VAL A 1 76 ? -15.578 2.843 12.955 1.00 96.94 76 VAL A O 1
ATOM 584 N N . GLU A 1 77 ? -16.165 2.743 10.790 1.00 96.88 77 GLU A N 1
ATOM 585 C CA . GLU A 1 77 ? -17.620 2.826 11.009 1.00 96.88 77 GLU A CA 1
ATOM 586 C C . GLU A 1 77 ? -18.118 1.710 11.933 1.00 96.88 77 GLU A C 1
ATOM 588 O O . GLU A 1 77 ? -18.770 1.982 12.940 1.00 96.88 77 GLU A O 1
ATOM 593 N N . ALA A 1 78 ? -17.727 0.460 11.664 1.00 97.38 78 ALA A N 1
ATOM 594 C CA . ALA A 1 78 ? -18.071 -0.675 12.519 1.00 97.38 78 ALA A CA 1
ATOM 595 C C . ALA A 1 78 ? -17.512 -0.524 13.946 1.00 97.38 78 ALA A C 1
ATOM 597 O O . ALA A 1 78 ? -18.164 -0.893 14.924 1.00 97.38 78 ALA A O 1
ATOM 598 N N . SER A 1 79 ? -16.307 0.038 14.085 1.00 96.50 79 SER A N 1
ATOM 599 C CA . SER A 1 79 ? -15.705 0.295 15.397 1.00 96.50 79 SER A CA 1
ATOM 600 C C . SER A 1 79 ? -16.442 1.393 16.163 1.00 96.50 79 SER A C 1
ATOM 602 O O . SER A 1 79 ? -16.645 1.238 17.365 1.00 96.50 79 SER A O 1
ATOM 604 N N . ILE A 1 80 ? -16.866 2.464 15.484 1.00 94.56 80 ILE A N 1
ATOM 605 C CA . ILE A 1 80 ? -17.682 3.540 16.060 1.00 94.56 80 ILE A CA 1
ATOM 606 C C . ILE A 1 80 ? -19.032 2.984 16.527 1.00 94.56 80 ILE A C 1
ATOM 608 O O . ILE A 1 80 ? -19.395 3.181 17.683 1.00 94.56 80 ILE A O 1
ATOM 612 N N . ALA A 1 81 ? -19.731 2.225 15.676 1.00 95.25 81 ALA A N 1
ATOM 613 C CA . ALA A 1 81 ? -21.014 1.607 16.020 1.00 95.25 81 ALA A CA 1
ATOM 614 C C . ALA A 1 81 ? -20.904 0.707 17.262 1.00 95.25 81 ALA A C 1
ATOM 616 O O . ALA A 1 81 ? -21.724 0.787 18.175 1.00 95.25 81 ALA A O 1
ATOM 617 N N . ARG A 1 82 ? -19.835 -0.097 17.347 1.00 95.56 82 ARG A N 1
ATOM 618 C CA . ARG A 1 82 ? -19.555 -0.930 18.525 1.00 95.56 82 ARG A CA 1
ATOM 619 C C . ARG A 1 82 ? -19.344 -0.100 19.795 1.00 95.56 82 ARG A C 1
ATOM 621 O O . ARG A 1 82 ? -19.778 -0.519 20.863 1.00 95.56 82 ARG A O 1
ATOM 628 N N . TYR A 1 83 ? -18.661 1.040 19.705 1.00 94.06 83 TYR A N 1
ATOM 629 C CA . TYR A 1 83 ? -18.440 1.903 20.867 1.00 94.06 83 TYR A CA 1
ATOM 630 C C . TYR A 1 83 ? -19.705 2.639 21.311 1.00 94.06 83 TYR A C 1
ATOM 632 O O . TYR A 1 83 ? -19.898 2.781 22.514 1.00 94.06 83 TYR A O 1
ATOM 640 N N . PHE A 1 84 ? -20.592 3.025 20.390 1.00 91.19 84 PHE A N 1
ATOM 641 C CA . PHE A 1 84 ? -21.909 3.551 20.763 1.00 91.19 84 PHE A CA 1
ATOM 642 C C . PHE A 1 84 ? -22.741 2.519 21.529 1.00 91.19 84 PHE A C 1
ATOM 644 O O . PHE A 1 84 ? -23.178 2.808 22.635 1.00 91.19 84 PHE A O 1
ATOM 651 N N . ALA A 1 85 ? -22.822 1.277 21.042 1.00 91.50 85 ALA A N 1
ATOM 652 C CA . ALA A 1 85 ? -23.516 0.209 21.768 1.00 91.50 85 ALA A CA 1
ATOM 653 C C . ALA A 1 85 ? -22.921 -0.053 23.173 1.00 91.50 85 ALA A C 1
ATOM 655 O O . ALA A 1 85 ? -23.628 -0.429 24.113 1.00 91.50 85 ALA A O 1
ATOM 656 N N . ALA A 1 86 ? -21.607 0.144 23.334 1.00 89.31 86 ALA A N 1
ATOM 657 C CA . ALA A 1 86 ? -20.946 0.051 24.632 1.00 89.31 86 ALA A CA 1
ATOM 658 C C . ALA A 1 86 ? -21.305 1.222 25.568 1.00 89.31 86 ALA A C 1
ATOM 660 O O . ALA A 1 86 ? -21.446 0.988 26.768 1.00 89.31 86 ALA A O 1
ATOM 661 N N . LEU A 1 87 ? -21.488 2.442 25.042 1.00 88.12 87 LEU A N 1
ATOM 662 C CA . LEU A 1 87 ? -21.995 3.582 25.818 1.00 88.12 87 LEU A CA 1
ATOM 663 C C . LEU A 1 87 ? -23.433 3.337 26.275 1.00 88.12 87 LEU A C 1
ATOM 665 O O . LEU A 1 87 ? -23.677 3.406 27.473 1.00 88.12 87 LEU A O 1
ATOM 669 N N . ASP A 1 88 ? -24.327 2.906 25.381 1.00 87.88 88 ASP A N 1
ATOM 670 C CA . ASP A 1 88 ? -25.729 2.6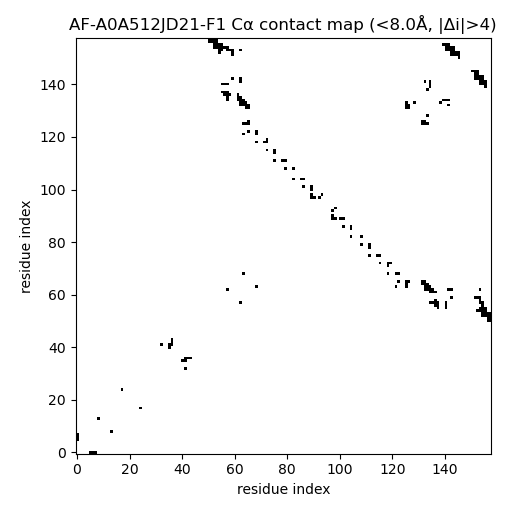01 25.723 1.00 87.88 88 ASP A CA 1
ATOM 671 C C . ASP A 1 88 ? -25.845 1.518 26.812 1.00 87.88 88 ASP A C 1
ATOM 673 O O . ASP A 1 88 ? -26.793 1.453 27.596 1.00 87.88 88 ASP A O 1
ATOM 677 N N . THR A 1 89 ? -24.876 0.604 26.860 1.00 87.19 89 THR A N 1
ATOM 678 C CA . THR A 1 89 ? -24.801 -0.423 27.905 1.00 87.19 89 THR A CA 1
ATOM 679 C C . THR A 1 89 ? -24.273 0.143 29.219 1.00 87.19 89 THR A C 1
ATOM 681 O O . THR A 1 89 ? -24.785 -0.214 30.276 1.00 87.19 89 THR A O 1
ATOM 684 N N . ALA A 1 90 ? -23.284 1.035 29.164 1.00 85.00 90 ALA A N 1
ATOM 685 C CA . ALA A 1 90 ? -22.759 1.717 30.340 1.00 85.00 90 ALA A CA 1
ATOM 686 C C . ALA A 1 90 ? -23.743 2.751 30.914 1.00 85.00 90 ALA A C 1
ATOM 688 O O . ALA A 1 90 ? -23.702 3.008 32.106 1.00 85.00 90 ALA A O 1
ATOM 689 N N . ASP A 1 91 ? -24.627 3.341 30.109 1.00 82.62 91 ASP A N 1
ATOM 690 C CA . ASP A 1 91 ? -25.689 4.238 30.588 1.00 82.62 91 ASP A CA 1
ATOM 691 C C . ASP A 1 91 ? -26.757 3.501 31.399 1.00 82.62 91 ASP A C 1
ATOM 693 O O . ASP A 1 91 ? -27.338 4.075 32.311 1.00 82.62 91 ASP A O 1
ATOM 697 N N . ARG A 1 92 ? -26.950 2.205 31.141 1.00 84.56 92 ARG A N 1
ATOM 698 C CA . ARG A 1 92 ? -27.840 1.338 31.927 1.00 84.56 92 ARG A CA 1
ATOM 699 C C . ARG A 1 92 ? -27.223 0.850 33.246 1.00 84.56 92 ARG A C 1
ATOM 701 O O . ARG A 1 92 ? -27.887 0.124 33.978 1.00 84.56 92 ARG A O 1
ATOM 708 N N . GLN A 1 93 ? -25.963 1.188 33.526 1.00 78.12 93 GLN A N 1
ATOM 709 C CA . GLN A 1 93 ? -25.229 0.794 34.732 1.00 78.12 93 GLN A CA 1
ATOM 710 C C . GLN A 1 93 ? -24.768 2.060 35.477 1.00 78.12 93 GLN A C 1
ATOM 712 O O . GLN A 1 93 ? -23.918 2.791 34.977 1.00 78.12 93 GLN A O 1
ATOM 717 N N . GLU A 1 94 ? -25.299 2.330 36.671 1.00 68.44 94 GLU A N 1
ATOM 718 C CA . GLU A 1 94 ? -24.995 3.541 37.465 1.00 68.44 94 GLU A CA 1
ATOM 719 C C . GLU A 1 94 ? -23.885 3.326 38.514 1.00 68.44 94 GLU A C 1
ATOM 721 O O . GLU A 1 94 ? -23.953 3.841 39.624 1.00 68.44 94 GLU A O 1
ATOM 726 N N . ASP A 1 95 ? -22.825 2.592 38.162 1.00 81.69 95 ASP A N 1
ATOM 727 C CA . ASP A 1 95 ? -21.685 2.362 39.064 1.00 81.69 95 ASP A CA 1
ATOM 728 C C . ASP A 1 95 ? -20.452 3.181 38.644 1.00 81.69 95 ASP A C 1
ATOM 730 O O . ASP A 1 95 ? -20.253 3.481 37.463 1.00 81.69 95 ASP A O 1
ATOM 734 N N . GLU A 1 96 ? -19.541 3.481 39.577 1.00 75.44 96 GLU A N 1
ATOM 735 C CA . GLU A 1 96 ? -18.313 4.252 39.286 1.00 75.44 96 GLU A CA 1
ATOM 736 C C . GLU A 1 96 ? -17.454 3.644 38.162 1.00 75.44 96 GLU A C 1
ATOM 738 O O . GLU A 1 96 ? -16.843 4.349 37.351 1.00 75.44 96 GLU A O 1
ATOM 743 N N . VAL A 1 97 ? -17.460 2.313 38.046 1.00 78.25 97 VAL A N 1
ATOM 744 C CA . VAL A 1 97 ? -16.775 1.585 36.968 1.00 78.25 97 VAL A CA 1
ATOM 745 C C . VAL A 1 97 ? -17.353 1.944 35.592 1.00 78.25 97 VAL A C 1
ATOM 747 O O . VAL A 1 97 ? -16.611 1.996 34.605 1.00 78.25 97 VAL A O 1
ATOM 750 N N . ALA A 1 98 ? -18.657 2.217 35.502 1.00 77.19 98 ALA A N 1
ATOM 751 C CA . ALA A 1 98 ? -19.302 2.657 34.271 1.00 77.19 98 ALA A CA 1
ATOM 752 C C . ALA A 1 98 ? -18.848 4.071 33.878 1.00 77.19 98 ALA A C 1
ATOM 754 O O . ALA A 1 98 ? -18.585 4.312 32.699 1.00 77.19 98 ALA A O 1
ATOM 755 N N . HIS A 1 99 ? -18.647 4.974 34.843 1.00 78.62 99 HIS A N 1
ATOM 756 C CA . HIS A 1 99 ? -18.154 6.329 34.577 1.00 78.62 99 HIS A CA 1
ATOM 757 C C . HIS A 1 99 ? -16.746 6.322 33.952 1.00 78.62 99 HIS A C 1
ATOM 759 O O . HIS A 1 99 ? -16.533 6.898 32.882 1.00 78.62 99 HIS A O 1
ATOM 765 N N . VAL A 1 100 ? -15.804 5.568 34.533 1.00 81.81 100 VAL A N 1
ATOM 766 C CA . VAL A 1 100 ? -14.437 5.424 33.987 1.00 81.81 100 VAL A CA 1
ATOM 767 C C . VAL A 1 100 ? -14.447 4.806 32.580 1.00 81.81 100 VAL A C 1
ATOM 769 O O . VAL A 1 100 ? -13.657 5.191 31.711 1.00 81.81 100 VAL A O 1
ATOM 772 N N . ARG A 1 101 ? -15.352 3.852 32.317 1.00 84.50 101 ARG A N 1
ATOM 773 C CA . ARG A 1 101 ? -15.522 3.256 30.980 1.00 84.50 101 ARG A CA 1
ATOM 774 C C . ARG A 1 101 ? -16.028 4.275 29.960 1.00 84.50 101 ARG A C 1
ATOM 776 O O . ARG A 1 101 ? -15.490 4.297 28.855 1.00 84.50 101 ARG A O 1
ATOM 783 N N . LYS A 1 102 ? -17.001 5.123 30.315 1.00 86.12 102 LYS A N 1
ATOM 784 C CA . LYS A 1 102 ? -17.540 6.165 29.422 1.00 86.12 102 LYS A CA 1
ATOM 785 C C . LYS A 1 102 ? -16.450 7.136 28.966 1.00 86.12 102 LYS A C 1
ATOM 787 O 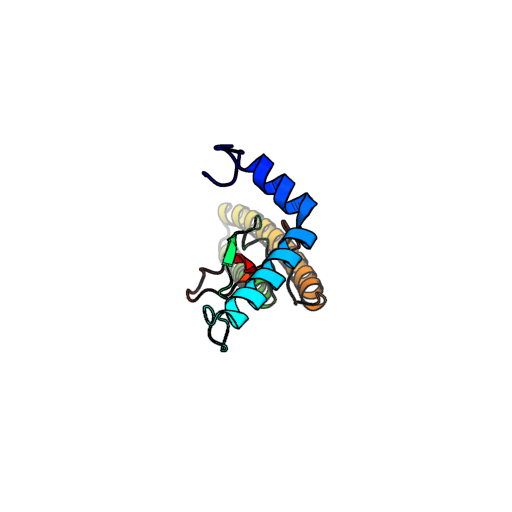O . LYS A 1 102 ? -16.325 7.356 27.763 1.00 86.12 102 LYS A O 1
ATOM 792 N N . VAL A 1 103 ? -15.604 7.618 29.883 1.00 88.88 103 VAL A N 1
ATOM 793 C CA . VAL A 1 103 ? -14.476 8.517 29.551 1.00 88.88 103 VAL A CA 1
ATOM 794 C C . VAL A 1 103 ? -13.530 7.867 28.534 1.00 88.88 103 VAL A C 1
ATOM 796 O O . VAL A 1 103 ? -13.281 8.425 27.468 1.00 88.88 103 VAL A O 1
ATOM 799 N N . ARG A 1 104 ? -13.083 6.630 28.793 1.00 89.69 104 ARG A N 1
ATOM 800 C CA . ARG A 1 104 ? -12.194 5.895 27.870 1.00 89.69 104 ARG A CA 1
ATOM 801 C C . ARG A 1 104 ? -12.834 5.618 26.508 1.00 89.69 104 ARG A C 1
ATOM 803 O O . ARG A 1 104 ? -12.136 5.554 25.495 1.00 89.69 104 ARG A O 1
ATOM 810 N N . ILE A 1 105 ? -14.146 5.376 26.466 1.00 91.12 105 ILE A N 1
ATOM 811 C CA . ILE A 1 105 ? -14.8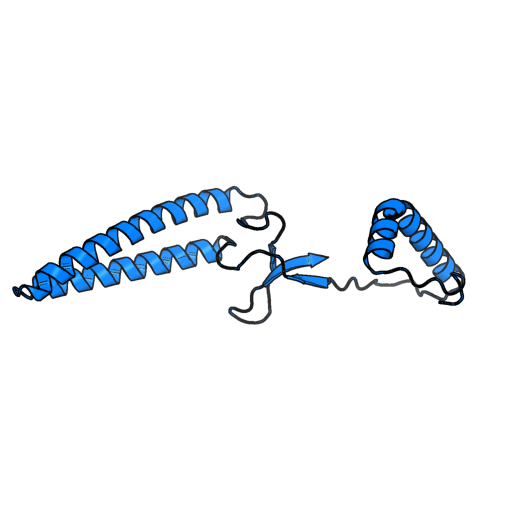69 5.161 25.206 1.00 91.12 105 ILE A CA 1
ATOM 812 C C . ILE A 1 105 ? -14.969 6.472 24.415 1.00 91.12 105 ILE A C 1
ATOM 814 O O . ILE A 1 105 ? -14.759 6.444 23.202 1.00 91.12 105 ILE A O 1
ATOM 818 N N . ALA A 1 106 ? -15.215 7.605 25.077 1.00 90.62 106 ALA A N 1
ATOM 819 C CA . ALA A 1 106 ? -15.253 8.919 24.438 1.00 90.62 106 ALA A CA 1
ATOM 820 C C . ALA A 1 106 ? -13.910 9.272 23.773 1.00 90.62 106 ALA A C 1
ATOM 822 O O . ALA A 1 106 ? -13.883 9.590 22.584 1.00 90.62 106 ALA A O 1
ATOM 823 N N . GLU A 1 107 ? -12.787 9.085 24.476 1.00 93.12 107 GLU A N 1
ATOM 824 C CA . GLU A 1 107 ? -11.439 9.292 23.916 1.00 93.12 107 GLU A CA 1
ATOM 825 C C . GLU A 1 107 ? -11.197 8.437 22.659 1.00 93.12 107 GLU A C 1
ATOM 827 O O . GLU A 1 107 ? -10.675 8.902 21.641 1.00 93.12 107 GLU A O 1
ATOM 832 N N . ARG A 1 108 ? -11.621 7.167 22.696 1.00 94.56 108 ARG A N 1
ATOM 833 C CA . ARG A 1 108 ? -11.508 6.249 21.552 1.00 94.56 108 ARG A CA 1
ATOM 834 C C . ARG A 1 108 ? -12.390 6.670 20.380 1.00 94.56 108 ARG A C 1
ATOM 836 O O . ARG A 1 108 ? -11.966 6.527 19.233 1.00 94.56 108 ARG A O 1
ATOM 843 N N . LEU A 1 109 ? -13.596 7.173 20.641 1.00 94.75 109 LEU A N 1
ATOM 844 C CA . LEU A 1 109 ? -14.491 7.693 19.607 1.00 94.75 109 LEU A CA 1
ATOM 845 C C . LEU A 1 109 ? -13.892 8.920 18.914 1.00 94.75 109 LEU A C 1
ATOM 847 O O . LEU A 1 109 ? -13.941 8.998 17.686 1.00 94.75 109 LEU A O 1
ATOM 851 N N . ASP A 1 110 ? -13.265 9.830 19.656 1.00 95.25 110 ASP A N 1
ATOM 852 C CA . ASP A 1 110 ? -12.628 11.013 19.071 1.00 95.25 110 ASP A CA 1
ATOM 853 C C . ASP A 1 110 ? -11.390 10.666 18.235 1.00 95.25 110 ASP A C 1
ATOM 855 O O . ASP A 1 110 ? -11.209 11.198 17.130 1.00 95.25 110 ASP A O 1
ATOM 859 N N . ALA A 1 111 ? -10.591 9.691 18.680 1.00 96.38 111 ALA A N 1
ATOM 860 C CA . ALA A 1 111 ? -9.505 9.140 17.871 1.00 96.38 111 ALA A CA 1
ATOM 861 C C . ALA A 1 111 ? -10.031 8.520 16.560 1.00 96.38 111 ALA A C 1
ATOM 863 O O . ALA A 1 111 ? -9.487 8.773 15.481 1.00 96.38 111 ALA A O 1
ATOM 864 N N . LEU A 1 112 ? -11.131 7.758 16.618 1.00 96.69 112 LEU A N 1
ATOM 865 C CA . LEU A 1 112 ? -11.756 7.158 15.432 1.00 96.69 112 LEU A CA 1
ATOM 866 C C . LEU A 1 112 ? -12.355 8.202 14.483 1.00 96.69 112 LEU A C 1
ATOM 868 O O . LEU A 1 112 ? -12.215 8.062 13.269 1.00 96.69 112 LEU A O 1
ATOM 872 N N . ARG A 1 113 ? -12.976 9.266 15.002 1.00 95.38 113 ARG A N 1
ATOM 873 C CA . ARG A 1 113 ? -13.486 10.389 14.194 1.00 95.38 113 ARG A CA 1
ATOM 874 C C . ARG A 1 113 ? -12.360 11.118 13.472 1.00 95.38 113 ARG A C 1
ATOM 876 O O . ARG A 1 113 ? -12.490 11.453 12.296 1.00 95.38 113 ARG A O 1
ATOM 883 N N . THR A 1 114 ? -11.238 11.338 14.150 1.00 96.88 114 THR A N 1
ATOM 884 C CA . THR A 1 114 ? -10.044 11.924 13.528 1.00 96.88 114 THR A CA 1
ATOM 885 C C . THR A 1 114 ? -9.512 11.017 12.427 1.00 96.88 114 THR A C 1
ATOM 887 O O . THR A 1 114 ? -9.342 11.466 11.295 1.00 96.88 114 THR A O 1
ATOM 890 N N . ARG A 1 115 ? -9.403 9.714 12.701 1.00 96.31 115 ARG A N 1
ATOM 891 C CA . ARG A 1 115 ? -8.989 8.736 11.695 1.00 96.31 115 ARG A CA 1
ATOM 892 C C . ARG A 1 115 ? -9.940 8.661 10.496 1.00 96.31 115 ARG A C 1
ATOM 894 O O . ARG A 1 115 ? -9.484 8.476 9.371 1.00 96.31 115 ARG A O 1
ATOM 901 N N . MET A 1 116 ? -11.246 8.813 10.712 1.00 97.50 116 MET A N 1
ATOM 902 C CA . MET A 1 116 ? -12.236 8.866 9.634 1.00 97.50 116 MET A CA 1
ATOM 903 C C . MET A 1 116 ? -11.990 10.061 8.709 1.00 97.50 116 MET A C 1
ATOM 905 O O . MET A 1 116 ? -11.956 9.887 7.492 1.00 97.50 116 MET A O 1
ATOM 909 N N . ARG A 1 117 ? -11.757 11.253 9.274 1.00 97.62 117 ARG A N 1
ATOM 910 C CA . ARG A 1 117 ? -11.448 12.463 8.493 1.00 97.62 117 ARG A CA 1
ATOM 911 C C . ARG A 1 117 ? -10.188 12.280 7.646 1.00 97.62 117 ARG A C 1
ATOM 913 O O . ARG A 1 117 ? -10.206 12.585 6.458 1.00 97.62 117 ARG A O 1
ATOM 920 N N . GLU A 1 118 ? -9.130 11.708 8.220 1.00 96.62 118 GLU A N 1
ATOM 921 C CA . GLU A 1 118 ? -7.901 11.384 7.482 1.00 96.62 118 GLU A CA 1
ATOM 922 C C . GLU A 1 118 ? -8.158 10.417 6.319 1.00 96.62 118 GLU A C 1
ATOM 924 O O . GLU A 1 118 ? -7.638 10.608 5.222 1.00 96.62 118 GLU A O 1
ATOM 929 N N . LEU A 1 119 ? -8.970 9.376 6.533 1.00 97.00 119 LEU A N 1
ATOM 930 C CA . LEU A 1 119 ? -9.306 8.409 5.487 1.00 97.00 119 LEU A CA 1
ATOM 931 C C . LEU A 1 119 ? -10.178 9.018 4.387 1.00 97.00 119 LEU A C 1
ATOM 933 O O . LEU A 1 119 ? -10.003 8.663 3.223 1.00 97.00 119 LEU A O 1
ATOM 937 N N . GLN A 1 120 ? -11.090 9.929 4.730 1.00 97.31 120 GLN A N 1
ATOM 938 C CA . GLN A 1 120 ? -11.891 10.668 3.754 1.00 97.31 120 GLN A CA 1
ATOM 939 C C . GLN A 1 120 ? -11.021 11.607 2.911 1.00 97.31 120 GLN A C 1
ATOM 941 O O . GLN A 1 120 ? -11.156 11.611 1.691 1.00 97.31 120 GLN A O 1
ATOM 946 N N . ALA A 1 121 ? -10.078 12.324 3.526 1.00 97.31 121 ALA A N 1
ATOM 947 C CA . ALA A 1 121 ? -9.101 13.131 2.796 1.00 97.31 121 ALA A CA 1
ATOM 948 C C . ALA A 1 121 ? -8.187 12.261 1.916 1.00 97.31 121 ALA A C 1
ATOM 950 O O . ALA A 1 121 ? -7.931 12.572 0.760 1.00 97.31 121 ALA A O 1
ATOM 951 N N . MET A 1 122 ? -7.738 11.109 2.417 1.00 96.94 122 MET A N 1
ATOM 952 C CA . MET A 1 122 ? -6.953 10.177 1.608 1.00 96.94 122 MET A CA 1
ATOM 953 C C . MET A 1 122 ? -7.765 9.605 0.440 1.00 96.94 122 MET A C 1
ATOM 955 O O . MET A 1 122 ? -7.214 9.368 -0.629 1.00 96.94 122 MET A O 1
ATOM 959 N N . LYS A 1 123 ? -9.077 9.396 0.610 1.00 97.31 123 LYS A N 1
ATOM 960 C CA . LYS A 1 123 ? -9.965 8.945 -0.469 1.00 97.31 123 LYS A CA 1
ATOM 961 C C . LYS A 1 123 ? -9.946 9.925 -1.640 1.00 97.31 123 LYS A C 1
ATOM 963 O O . LYS A 1 123 ? -9.773 9.480 -2.769 1.00 97.31 123 LYS A O 1
ATOM 968 N N . THR A 1 124 ? -10.088 11.224 -1.373 1.00 97.31 124 THR A N 1
ATOM 969 C CA . THR A 1 124 ? -10.092 12.246 -2.429 1.00 97.31 124 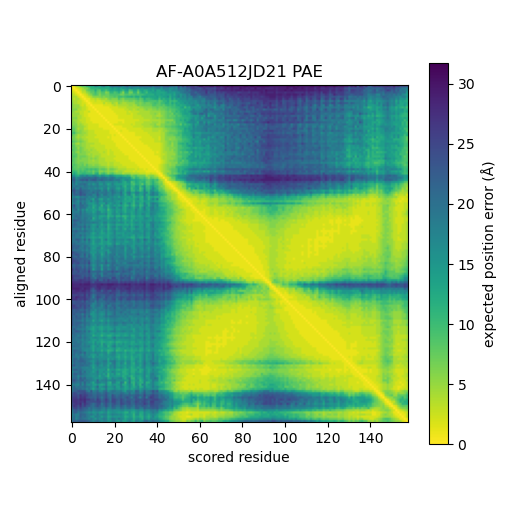THR A CA 1
ATOM 970 C C . THR A 1 124 ? -8.734 12.336 -3.120 1.00 97.31 124 THR A C 1
ATOM 972 O O . THR A 1 124 ? -8.682 12.384 -4.346 1.00 97.31 124 THR A O 1
ATOM 975 N N . LEU A 1 125 ? -7.634 12.256 -2.362 1.00 97.00 125 LEU A N 1
ATOM 976 C CA . LEU A 1 125 ? -6.280 12.212 -2.927 1.00 97.00 125 LEU A CA 1
ATOM 977 C C . LEU A 1 125 ? -6.077 10.991 -3.835 1.00 97.00 125 LEU A C 1
ATOM 979 O O . LEU A 1 125 ? -5.576 11.123 -4.948 1.00 97.00 125 LEU A O 1
ATOM 983 N N . VAL A 1 126 ? -6.497 9.806 -3.386 1.00 96.69 126 VAL A N 1
ATOM 984 C CA . VAL A 1 126 ? -6.400 8.568 -4.173 1.00 96.69 126 VAL A CA 1
ATOM 985 C C . VAL A 1 126 ? -7.268 8.638 -5.429 1.00 96.69 126 VAL A C 1
ATOM 987 O O . VAL A 1 126 ? -6.868 8.117 -6.460 1.00 96.69 126 VAL A O 1
ATOM 990 N N . GLU A 1 127 ? -8.444 9.262 -5.379 1.00 95.94 127 GLU A N 1
ATOM 991 C CA . GLU A 1 127 ? -9.307 9.430 -6.557 1.00 95.94 127 GLU A CA 1
ATOM 992 C C . GLU A 1 127 ? -8.718 10.400 -7.592 1.00 95.94 127 GLU A C 1
ATOM 994 O O . GLU A 1 127 ? -8.929 10.197 -8.788 1.00 95.94 127 GLU A O 1
ATOM 999 N N . ALA A 1 128 ? -7.961 11.403 -7.139 1.00 96.38 128 ALA A N 1
ATOM 1000 C CA . ALA A 1 128 ? -7.273 12.368 -7.993 1.00 96.38 128 ALA A CA 1
ATOM 1001 C C . ALA A 1 128 ? -5.939 11.851 -8.568 1.00 96.38 128 ALA A C 1
ATOM 1003 O O . ALA A 1 128 ? -5.461 12.384 -9.569 1.00 96.38 128 ALA A O 1
ATOM 1004 N N . ALA A 1 129 ? -5.328 10.831 -7.958 1.00 94.38 129 ALA A N 1
ATOM 1005 C CA . ALA A 1 129 ? -4.075 10.251 -8.438 1.00 94.38 129 ALA A CA 1
ATOM 1006 C C . ALA A 1 129 ? -4.259 9.565 -9.816 1.00 94.38 129 ALA A C 1
ATOM 1008 O O . ALA A 1 129 ? -5.246 8.845 -10.000 1.00 94.38 129 ALA A O 1
ATOM 1009 N N . PRO A 1 130 ? -3.315 9.710 -10.772 1.00 92.75 130 PRO A N 1
ATOM 1010 C CA . PRO A 1 130 ? -3.456 9.184 -12.138 1.00 92.75 130 PRO A CA 1
ATOM 1011 C C . PRO A 1 130 ? -3.727 7.675 -12.225 1.00 92.75 130 PRO A C 1
ATOM 1013 O O . PRO A 1 130 ? -4.555 7.223 -13.011 1.00 92.75 130 PRO A O 1
ATOM 1016 N N . ASP A 1 131 ? -3.054 6.889 -11.390 1.00 91.56 131 ASP A N 1
ATOM 1017 C CA . ASP A 1 131 ? -3.189 5.431 -11.293 1.00 91.56 131 ASP A CA 1
ATOM 1018 C C . ASP A 1 131 ? -4.158 4.994 -10.184 1.00 91.56 131 ASP A C 1
ATOM 1020 O O . ASP A 1 131 ? -4.302 3.803 -9.889 1.00 91.56 131 ASP A O 1
ATOM 1024 N N . ARG A 1 132 ? -4.838 5.966 -9.566 1.00 94.12 132 ARG A N 1
ATOM 1025 C CA . ARG A 1 132 ? -5.715 5.793 -8.411 1.00 94.12 132 ARG A CA 1
ATOM 1026 C C . ARG A 1 132 ? -5.038 5.054 -7.264 1.00 94.12 132 ARG A C 1
ATOM 1028 O O . ARG A 1 132 ? -5.655 4.208 -6.613 1.00 94.12 132 ARG A O 1
ATOM 1035 N N . GLN A 1 133 ? -3.769 5.344 -7.008 1.00 93.94 133 GLN A N 1
ATOM 1036 C CA . GLN A 1 133 ? -3.017 4.723 -5.934 1.00 93.94 133 GLN A CA 1
ATOM 1037 C C . GLN A 1 133 ? -2.016 5.704 -5.314 1.00 93.94 133 GLN A C 1
ATOM 1039 O O . GLN A 1 133 ? -1.442 6.543 -5.990 1.00 93.94 133 GLN A O 1
ATOM 1044 N N . ILE A 1 134 ? -1.795 5.594 -4.001 1.00 95.62 134 ILE A N 1
ATOM 1045 C CA . ILE A 1 134 ? -0.792 6.395 -3.288 1.00 95.62 134 ILE A CA 1
ATOM 1046 C C . ILE A 1 134 ? 0.036 5.497 -2.368 1.00 95.62 134 ILE A C 1
ATOM 1048 O O . ILE A 1 134 ? -0.509 4.803 -1.505 1.00 95.62 134 ILE A O 1
ATOM 1052 N N . SER A 1 135 ? 1.356 5.562 -2.515 1.00 95.25 135 SER A N 1
ATOM 1053 C CA . SER A 1 135 ? 2.336 4.943 -1.621 1.00 95.25 135 SER A CA 1
ATOM 1054 C C . SER A 1 135 ? 3.029 6.019 -0.788 1.00 95.25 135 SER A C 1
ATOM 1056 O O . SER A 1 135 ? 3.581 6.962 -1.342 1.00 95.25 135 SER A O 1
ATOM 1058 N N . LEU A 1 136 ? 3.008 5.897 0.544 1.00 94.62 136 LEU A N 1
ATOM 1059 C CA . LEU A 1 136 ? 3.535 6.947 1.431 1.00 94.62 136 LEU A CA 1
ATOM 1060 C C . LEU A 1 136 ? 5.033 6.840 1.733 1.00 94.62 136 LEU A C 1
ATOM 1062 O O . LEU A 1 136 ? 5.625 7.833 2.136 1.00 94.62 136 LEU A O 1
ATOM 1066 N N . THR A 1 137 ? 5.626 5.647 1.642 1.00 94.06 137 THR A N 1
ATOM 1067 C CA . THR A 1 137 ? 7.061 5.459 1.952 1.00 94.06 137 THR A CA 1
ATOM 1068 C C . THR A 1 137 ? 7.915 5.475 0.693 1.00 94.06 137 THR A C 1
ATOM 1070 O O . THR A 1 137 ? 9.027 5.981 0.711 1.00 94.06 137 THR A O 1
ATOM 1073 N N . ASP A 1 138 ? 7.373 4.924 -0.387 1.00 92.44 138 ASP A N 1
ATOM 1074 C CA . ASP A 1 138 ? 8.066 4.683 -1.646 1.00 92.44 138 ASP A CA 1
ATOM 1075 C C . ASP A 1 138 ? 7.097 5.038 -2.783 1.00 92.44 138 ASP A C 1
ATOM 1077 O O . ASP A 1 138 ? 6.219 4.226 -3.097 1.00 92.44 138 ASP A O 1
ATOM 1081 N N . PRO A 1 139 ? 7.149 6.274 -3.314 1.00 91.50 139 PRO A N 1
ATOM 1082 C CA . PRO A 1 139 ? 6.148 6.797 -4.247 1.00 91.50 139 PRO A CA 1
ATOM 1083 C C . PRO A 1 139 ? 5.997 5.986 -5.534 1.00 91.50 139 PRO A C 1
ATOM 1085 O O . PRO A 1 139 ? 4.925 6.022 -6.137 1.00 91.50 139 PRO A O 1
ATOM 1088 N N . ASP A 1 140 ? 7.021 5.224 -5.920 1.00 90.12 140 ASP A N 1
ATOM 1089 C CA . ASP A 1 140 ? 7.053 4.413 -7.141 1.00 90.12 140 ASP A CA 1
ATOM 1090 C C . ASP A 1 140 ? 6.543 2.985 -6.911 1.00 90.12 140 ASP A C 1
ATOM 1092 O O . ASP A 1 140 ? 6.129 2.292 -7.843 1.00 90.12 140 ASP A O 1
ATOM 1096 N N . ALA A 1 141 ? 6.465 2.543 -5.657 1.00 92.69 141 ALA A N 1
ATOM 1097 C CA . ALA A 1 141 ? 5.958 1.221 -5.332 1.00 92.69 141 ALA A CA 1
ATOM 1098 C C . ALA A 1 141 ? 4.460 1.086 -5.651 1.00 92.6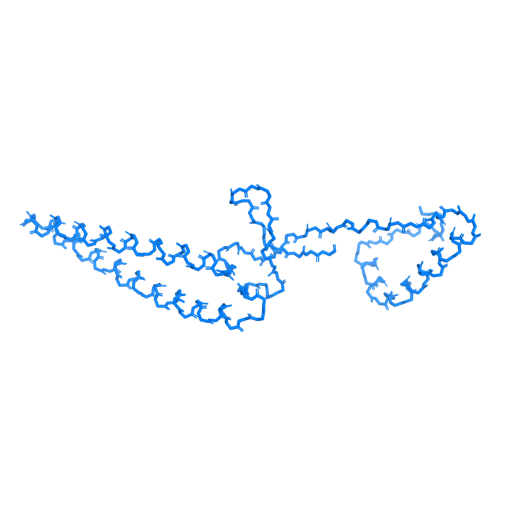9 141 ALA A C 1
ATOM 1100 O O . ALA A 1 141 ? 3.656 1.977 -5.351 1.00 92.69 141 ALA A O 1
ATOM 1101 N N . ARG A 1 142 ? 4.053 -0.056 -6.218 1.00 92.12 142 ARG A N 1
ATOM 1102 C CA . ARG A 1 142 ? 2.657 -0.345 -6.588 1.00 92.12 142 ARG A CA 1
ATOM 1103 C C . ARG A 1 142 ? 2.145 -1.628 -5.971 1.00 92.12 142 ARG A C 1
ATOM 1105 O O . ARG A 1 142 ? 2.898 -2.524 -5.613 1.00 92.12 142 ARG A O 1
ATOM 1112 N N . ALA A 1 143 ? 0.827 -1.711 -5.821 1.00 89.88 143 ALA A N 1
ATOM 1113 C CA . ALA A 1 143 ? 0.184 -2.866 -5.222 1.00 89.88 143 ALA A CA 1
ATOM 1114 C C . ALA A 1 143 ? -0.031 -3.877 -6.330 1.00 89.88 143 ALA A C 1
ATOM 1116 O O . ALA A 1 143 ? -0.807 -3.639 -7.251 1.00 89.88 143 ALA A O 1
ATOM 1117 N N . THR A 1 144 ? 0.649 -5.007 -6.236 1.00 84.25 144 THR A N 1
ATOM 1118 C CA . THR A 1 144 ? 0.570 -6.039 -7.257 1.00 84.25 144 THR A CA 1
ATOM 1119 C C . THR A 1 144 ? -0.456 -7.086 -6.852 1.00 84.25 144 THR A C 1
ATOM 1121 O O . THR A 1 144 ? -0.473 -7.576 -5.715 1.00 84.25 144 THR A O 1
ATOM 1124 N N . ALA A 1 145 ? -1.332 -7.436 -7.794 1.00 73.44 145 ALA A N 1
ATOM 1125 C CA . ALA A 1 145 ? -2.288 -8.512 -7.600 1.00 73.44 145 ALA A CA 1
ATOM 1126 C C . ALA A 1 145 ? -1.540 -9.839 -7.412 1.00 73.44 145 ALA A C 1
ATOM 1128 O O . ALA A 1 145 ? -0.673 -10.209 -8.202 1.00 73.44 145 ALA A O 1
ATOM 1129 N N . THR A 1 146 ? -1.892 -10.573 -6.362 1.00 70.19 146 THR A N 1
ATOM 1130 C CA . THR A 1 146 ? -1.443 -11.950 -6.140 1.00 70.19 146 THR A CA 1
ATOM 1131 C C . THR A 1 146 ? -2.662 -12.857 -6.031 1.00 70.19 146 THR A C 1
ATOM 1133 O O . THR A 1 146 ? -3.748 -12.415 -5.656 1.00 70.19 146 THR A O 1
ATOM 1136 N N . ARG A 1 147 ? -2.499 -14.138 -6.389 1.00 61.53 147 ARG A N 1
ATOM 1137 C CA . ARG A 1 147 ? -3.614 -15.101 -6.460 1.00 61.53 147 ARG A CA 1
ATOM 1138 C C . ARG A 1 147 ? -4.274 -15.389 -5.098 1.00 61.53 147 ARG A C 1
ATOM 1140 O O . ARG A 1 147 ? -5.378 -15.918 -5.070 1.00 61.53 147 ARG A O 1
ATOM 1147 N N . GLY A 1 148 ? -3.640 -15.034 -3.976 1.00 65.31 148 GLY A N 1
ATOM 1148 C CA . GLY A 1 148 ? -4.173 -15.234 -2.627 1.00 65.31 148 GLY A CA 1
ATOM 1149 C C . GLY A 1 148 ? -4.910 -14.012 -2.065 1.00 65.31 148 GLY A C 1
ATOM 1150 O O . GLY A 1 148 ? -4.435 -12.873 -2.120 1.00 65.31 148 GLY A O 1
ATOM 1151 N N . LYS A 1 149 ? -6.068 -14.235 -1.425 1.00 60.69 149 LYS A N 1
ATOM 1152 C CA . LYS A 1 149 ? -6.713 -13.194 -0.610 1.00 60.69 149 LYS A CA 1
ATOM 1153 C C . LYS A 1 149 ? -5.761 -12.784 0.512 1.00 60.69 149 LYS A C 1
ATOM 1155 O O . LYS A 1 149 ? -5.438 -13.571 1.389 1.00 60.69 149 LYS A O 1
ATOM 1160 N N . GLY A 1 150 ? -5.339 -11.524 0.498 1.00 62.84 150 GLY A N 1
ATOM 1161 C CA . GLY A 1 150 ? -4.488 -10.969 1.548 1.00 62.84 150 GLY A CA 1
ATOM 1162 C C . GLY A 1 150 ? -2.982 -11.087 1.305 1.00 62.84 150 GLY A C 1
ATOM 1163 O O . GLY A 1 150 ? -2.240 -10.446 2.039 1.00 62.84 150 GLY A O 1
ATOM 1164 N N . THR A 1 151 ? -2.538 -11.771 0.246 1.00 66.44 151 THR A N 1
ATOM 1165 C CA . THR A 1 151 ? -1.113 -11.920 -0.111 1.00 66.44 151 THR A CA 1
ATOM 1166 C C . THR A 1 151 ? -0.588 -10.789 -1.001 1.00 66.44 151 THR A C 1
ATOM 1168 O O . THR A 1 151 ? 0.459 -10.927 -1.630 1.00 66.44 151 THR A O 1
ATOM 1171 N N . GLY A 1 152 ? -1.353 -9.703 -1.153 1.00 73.56 152 GLY A N 1
ATOM 1172 C CA . GLY A 1 152 ? -0.993 -8.580 -2.021 1.00 73.56 152 GLY A CA 1
ATOM 1173 C C . GLY A 1 152 ? 0.342 -7.980 -1.590 1.00 73.56 152 GLY A C 1
ATOM 1174 O O . GLY A 1 152 ? 0.475 -7.554 -0.441 1.00 73.56 152 GLY A O 1
ATOM 1175 N N . MET A 1 153 ? 1.311 -7.972 -2.503 1.00 85.00 153 MET A N 1
ATOM 1176 C CA . MET A 1 153 ? 2.629 -7.376 -2.296 1.00 85.00 153 MET A CA 1
ATOM 1177 C C . MET A 1 153 ? 2.611 -5.931 -2.798 1.00 85.00 153 MET A C 1
ATOM 1179 O O . MET A 1 153 ? 1.876 -5.608 -3.730 1.00 85.00 153 MET A O 1
ATOM 1183 N N . VAL A 1 154 ? 3.406 -5.068 -2.171 1.00 90.69 154 VAL A N 1
ATOM 1184 C CA . VAL A 1 154 ? 3.700 -3.730 -2.686 1.00 90.69 154 VAL A CA 1
ATOM 1185 C C . VAL A 1 154 ? 5.143 -3.745 -3.185 1.00 90.69 154 VAL A C 1
ATOM 1187 O O . VAL A 1 154 ? 6.045 -4.148 -2.448 1.00 90.69 154 VAL A O 1
ATOM 1190 N N . GLY A 1 155 ? 5.343 -3.411 -4.453 1.00 91.75 155 GLY A N 1
ATOM 1191 C CA . GLY A 1 155 ? 6.591 -3.671 -5.152 1.00 91.75 155 GLY A CA 1
ATOM 1192 C C . GLY A 1 155 ? 6.666 -3.037 -6.532 1.00 91.75 155 GLY A C 1
ATOM 1193 O O . GLY A 1 155 ? 5.770 -2.295 -6.939 1.00 91.75 155 GLY A O 1
ATOM 1194 N N . TYR A 1 156 ? 7.735 -3.373 -7.239 1.00 88.50 156 TYR A N 1
ATOM 1195 C CA . TYR A 1 156 ? 7.983 -2.986 -8.621 1.00 88.50 156 TYR A CA 1
ATOM 1196 C C . TYR A 1 156 ? 7.736 -4.177 -9.537 1.00 88.50 156 TYR A C 1
ATOM 1198 O O . TYR A 1 156 ? 7.996 -5.321 -9.155 1.00 88.50 156 TYR A O 1
ATOM 1206 N N . ASN A 1 157 ? 7.234 -3.898 -10.734 1.00 83.56 157 ASN A N 1
ATOM 1207 C CA . ASN A 1 157 ? 7.195 -4.856 -11.827 1.00 83.56 157 ASN A CA 1
ATOM 1208 C C . ASN A 1 157 ? 8.207 -4.377 -12.865 1.00 83.56 157 ASN A C 1
ATOM 1210 O O . ASN A 1 157 ? 8.121 -3.219 -13.277 1.00 83.56 157 ASN A O 1
ATOM 1214 N N . VAL A 1 158 ? 9.160 -5.235 -13.212 1.00 75.88 158 VAL A N 1
ATOM 1215 C CA . VAL A 1 158 ? 10.270 -4.938 -14.128 1.00 75.88 158 VAL A CA 1
ATOM 1216 C C . VAL A 1 158 ? 10.235 -5.930 -15.273 1.00 75.88 158 VAL A C 1
ATOM 1218 O O . VAL A 1 158 ? 10.026 -7.132 -14.978 1.00 75.88 158 VAL A O 1
#

Secondary structure (DSSP, 8-state):
-TTTTT----HHHHHHHHHHHHHHHHHHHHHHHHHHHHTTSS-SS-------EEE-S--GGGEE-HHHHHHHHHHHHHHHHHHHHHHHHHHT--SHHHHHHHHHHHHHHHHHHHHHHHHHHHHHHHHHSTTS-EESS-TT-EEE--SSTT--EEEEE-

Mean predicted aligned error: 11.22 Å

Nearest PDB structures (foldseek):
  8h9e-assembly1_G  TM=9.085E-01  e=1.000E+00  Homo sapiens
  6kgq-assembly1_A  TM=8.822E-01  e=1.301E+00  Homo sapiens
  3tul-assembly5_B  TM=8.309E-01  e=5.524E+00  Salmonella enterica subsp. enterica serovar Typhimurium

Sequence (158 aa):
MWLIGRLAPDFRTIADFQGDNGPAIQADCCQFVVLCRQLGLLAGGVVALDGSRFKAVNTRDRNFTPAAVRRRIAQVEASIARYFAALDTADRQEDEVAHVRKVRIAERLDALRTRMRELQAMKTLVEAAPDRQISLTDPDARATATRGKGTGMVGYNV

Foldseek 3Di:
DVVVPPDDDDPVVVVVCCVVCVVVVVVVVVVVVVVCVVVVVDDDDDDDDDKDWDFDPFDPVQKDALVNLVVVLVVLVVVLVVLVVLLVVLVVPPDPVSVVSNVVSVVVNVVSVVVNVVSVVVNVVLVPDPVSMQGRPDRQWDFDDDPDDPPTGTTDID

pLDDT: mean 88.19, std 9.3, range [54.72, 97.62]